Protein AF-A0A967CSP8-F1 (afdb_monomer_lite)

pLDDT: mean 96.37, std 3.19, range [82.62, 98.5]

Structure (mmCIF, N/CA/C/O backbone):
data_AF-A0A967CSP8-F1
#
_entry.id   AF-A0A967CSP8-F1
#
loop_
_atom_site.group_PDB
_atom_site.id
_atom_site.type_symbol
_atom_site.label_atom_id
_atom_site.label_alt_id
_atom_site.label_comp_id
_atom_site.label_asym_id
_atom_site.label_entity_id
_atom_site.label_seq_id
_atom_site.pdbx_PDB_ins_code
_atom_site.Cartn_x
_atom_site.Cartn_y
_atom_site.Cartn_z
_atom_site.occupancy
_atom_site.B_iso_or_equiv
_atom_site.auth_seq_id
_atom_site.auth_comp_id
_atom_site.auth_asym_id
_atom_site.auth_atom_id
_atom_site.pdbx_PDB_model_num
ATOM 1 N N . THR A 1 1 ? -16.963 -12.829 4.783 1.00 84.75 1 THR A N 1
ATOM 2 C CA . THR A 1 1 ? -16.674 -11.396 4.533 1.00 84.75 1 THR A CA 1
ATOM 3 C C . THR A 1 1 ? -15.394 -11.021 5.271 1.00 84.75 1 THR A C 1
ATOM 5 O O . THR A 1 1 ? -15.002 -11.766 6.157 1.00 84.75 1 THR A O 1
ATOM 8 N N . LEU A 1 2 ? -14.724 -9.913 4.928 1.00 93.75 2 LEU A N 1
ATOM 9 C CA . LEU A 1 2 ? -13.467 -9.479 5.581 1.00 93.75 2 LEU A CA 1
ATOM 10 C C . LEU A 1 2 ? -13.667 -8.834 6.970 1.00 93.75 2 LEU A C 1
ATOM 12 O O . LEU A 1 2 ? -12.698 -8.554 7.668 1.00 93.75 2 LEU A O 1
ATOM 16 N N . TRP A 1 3 ? -14.918 -8.619 7.383 1.00 95.06 3 TRP A N 1
ATOM 17 C CA . TRP A 1 3 ? -15.264 -7.945 8.635 1.00 95.06 3 TR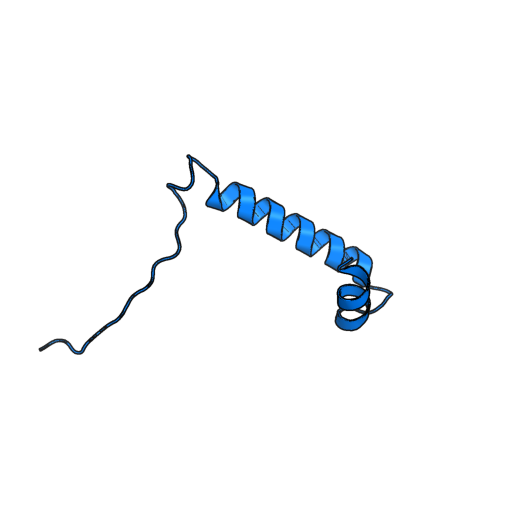P A CA 1
ATOM 18 C C . TRP A 1 3 ? -14.624 -8.557 9.894 1.00 95.06 3 TRP A C 1
ATOM 20 O O . TRP A 1 3 ? -14.059 -7.787 10.666 1.00 95.06 3 TRP A O 1
ATOM 30 N N . PRO A 1 4 ? -14.613 -9.894 10.104 1.0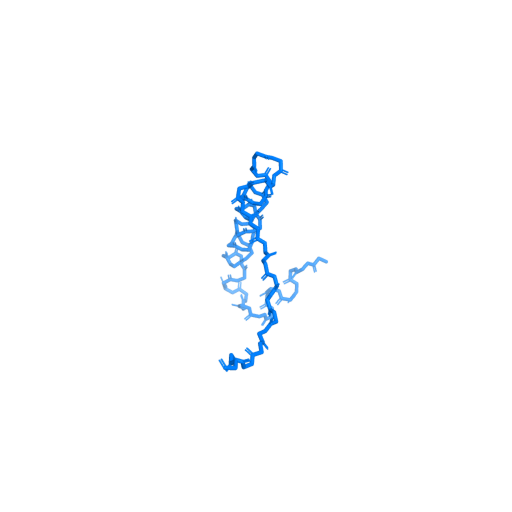0 96.56 4 PRO A N 1
ATOM 31 C CA . PRO A 1 4 ? -14.019 -10.468 11.314 1.00 96.56 4 PRO A CA 1
ATOM 32 C C . PRO A 1 4 ? -12.523 -10.160 11.450 1.00 96.56 4 PRO A C 1
ATOM 34 O O . PRO A 1 4 ? -12.056 -9.864 12.543 1.00 96.56 4 PRO A O 1
ATOM 37 N N . VAL A 1 5 ? -11.785 -10.160 10.335 1.00 97.00 5 VAL A N 1
ATOM 38 C CA . VAL A 1 5 ? -10.353 -9.824 10.314 1.00 97.00 5 VAL A CA 1
ATOM 39 C C . VAL A 1 5 ? -10.154 -8.350 10.655 1.00 97.00 5 VAL A C 1
ATOM 41 O O . VAL A 1 5 ? -9.327 -8.014 11.492 1.00 97.00 5 VAL A O 1
ATOM 44 N N . ILE A 1 6 ? -10.957 -7.464 10.065 1.00 97.25 6 ILE A N 1
ATOM 45 C CA . ILE A 1 6 ? -10.882 -6.018 10.312 1.00 97.25 6 ILE A CA 1
ATOM 46 C C . ILE A 1 6 ? -11.199 -5.695 11.781 1.00 97.25 6 ILE A C 1
ATOM 48 O O . ILE A 1 6 ? -10.461 -4.934 12.405 1.00 97.25 6 ILE A O 1
ATOM 52 N N . ALA A 1 7 ? -12.251 -6.293 12.347 1.00 97.56 7 ALA A N 1
ATOM 53 C CA . ALA A 1 7 ? -12.618 -6.114 13.751 1.00 97.56 7 ALA A CA 1
ATOM 54 C C . ALA A 1 7 ? -11.541 -6.656 14.702 1.00 97.56 7 ALA A C 1
ATOM 56 O O . ALA A 1 7 ? -11.191 -5.992 15.675 1.00 97.56 7 ALA A O 1
ATOM 57 N N . GLN A 1 8 ? -10.946 -7.809 14.383 1.00 98.12 8 GLN A N 1
ATOM 58 C CA . GLN A 1 8 ? -9.842 -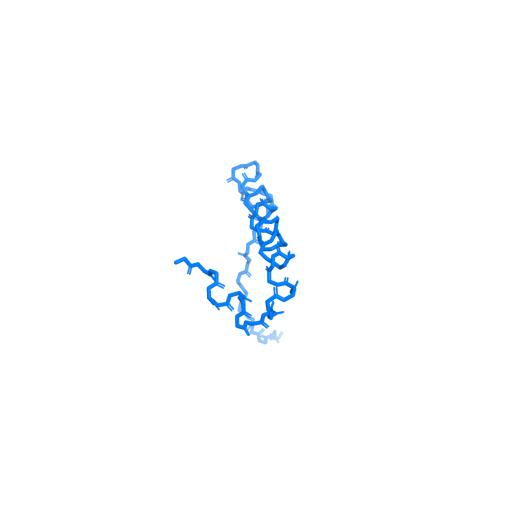8.374 15.158 1.00 98.12 8 GLN A CA 1
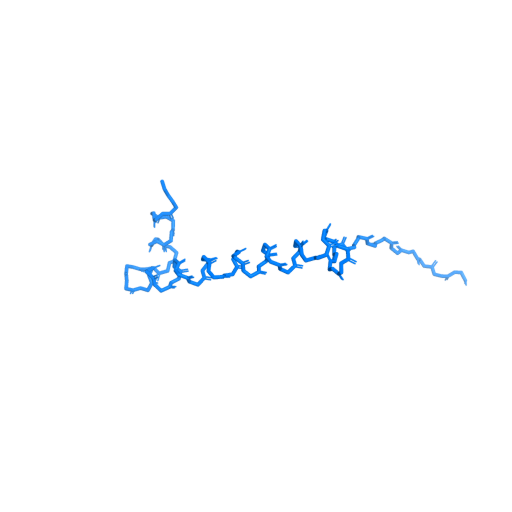ATOM 59 C C . GLN A 1 8 ? -8.570 -7.510 15.093 1.00 98.12 8 GLN A C 1
ATOM 61 O O . GLN A 1 8 ? -7.886 -7.361 16.102 1.00 98.12 8 GLN A O 1
ATOM 66 N N . THR A 1 9 ? -8.234 -6.949 13.927 1.00 98.00 9 THR A N 1
ATOM 67 C CA . THR A 1 9 ? -7.004 -6.162 13.726 1.00 98.00 9 THR A CA 1
ATOM 68 C C . THR A 1 9 ? -7.108 -4.743 14.281 1.00 98.00 9 THR A C 1
ATOM 70 O O . THR A 1 9 ? -6.146 -4.246 14.861 1.00 98.00 9 THR A O 1
ATOM 73 N N . TYR A 1 10 ? -8.252 -4.082 14.095 1.00 97.50 10 TYR A N 1
ATOM 74 C CA . TYR A 1 10 ? -8.422 -2.660 14.416 1.00 97.50 10 TYR A CA 1
ATOM 75 C C . TYR A 1 10 ? -9.315 -2.406 15.638 1.00 97.50 10 TYR A C 1
ATOM 77 O O . TYR A 1 10 ? -9.410 -1.269 16.091 1.00 97.50 10 TYR A O 1
ATOM 85 N N . GLY A 1 11 ? -9.945 -3.445 16.191 1.00 97.56 11 GLY A N 1
ATOM 86 C CA . GLY A 1 11 ? -10.875 -3.346 17.313 1.00 97.56 11 GLY A CA 1
ATOM 87 C C . GLY A 1 11 ? -12.256 -2.829 16.901 1.00 97.56 11 GLY A C 1
ATOM 88 O O . GLY A 1 11 ? -12.398 -2.041 15.968 1.00 97.56 11 GLY A O 1
ATOM 89 N N . GLU A 1 12 ? -13.290 -3.236 17.641 1.00 94.62 12 GLU A N 1
ATOM 90 C CA . GLU A 1 12 ? -14.698 -2.913 17.338 1.00 94.62 12 GLU A CA 1
ATOM 91 C C . GLU A 1 12 ? -14.968 -1.405 17.204 1.00 94.62 12 GLU A C 1
ATOM 93 O O . GLU A 1 12 ? -15.779 -0.981 16.383 1.00 94.62 12 GLU A O 1
ATOM 98 N N . LYS A 1 13 ? -14.253 -0.579 17.978 1.00 97.06 13 LYS A N 1
ATOM 99 C CA . LYS A 1 13 ? -14.407 0.881 17.963 1.00 97.06 13 LYS A CA 1
ATOM 100 C C . LYS A 1 13 ? -13.960 1.510 16.638 1.00 97.06 13 LYS A C 1
ATOM 102 O O . LYS A 1 13 ? -14.629 2.416 16.147 1.00 97.06 13 LYS A O 1
ATOM 107 N N . ASP A 1 14 ? -12.856 1.033 16.063 1.00 97.94 14 ASP A N 1
ATOM 108 C CA . ASP A 1 14 ? -12.216 1.670 14.903 1.00 97.94 14 ASP A CA 1
ATOM 109 C C . ASP A 1 14 ? -12.377 0.859 13.602 1.00 97.94 14 ASP A C 1
ATOM 111 O O . ASP A 1 14 ? -12.075 1.362 12.514 1.00 97.94 14 ASP A O 1
ATOM 115 N N . ALA A 1 15 ? -12.912 -0.366 13.678 1.00 97.81 15 ALA A N 1
ATOM 116 C CA . ALA A 1 15 ? -13.123 -1.274 12.548 1.00 97.81 15 ALA A CA 1
ATOM 117 C C . ALA A 1 15 ? -13.871 -0.621 11.376 1.00 97.81 15 ALA A C 1
ATOM 119 O O . ALA A 1 15 ? -13.458 -0.746 10.222 1.00 97.81 15 ALA A O 1
ATOM 120 N N . ALA A 1 16 ? -14.937 0.134 11.656 1.00 97.12 16 ALA A N 1
ATOM 121 C CA . ALA A 1 16 ? -15.734 0.802 10.626 1.00 97.12 16 ALA A CA 1
ATOM 122 C C . ALA A 1 16 ? -14.959 1.918 9.894 1.00 97.12 16 ALA A C 1
ATOM 124 O O . ALA A 1 16 ? -15.097 2.100 8.677 1.00 97.12 16 ALA A O 1
ATOM 125 N N . VAL A 1 17 ? -14.107 2.649 10.619 1.00 98.19 17 VAL A N 1
ATOM 126 C CA . VAL A 1 17 ? -13.253 3.696 10.040 1.00 98.19 17 VAL A CA 1
ATOM 127 C C . VAL A 1 17 ? -12.205 3.060 9.133 1.00 98.19 17 VAL A C 1
ATOM 129 O O . VAL A 1 17 ? -12.033 3.483 7.987 1.00 98.19 17 VAL A O 1
ATOM 132 N N . TRP A 1 18 ? -11.542 2.005 9.606 1.00 97.81 18 TRP A N 1
ATOM 133 C CA . TRP A 1 18 ? -10.536 1.288 8.824 1.00 97.81 18 TRP A CA 1
ATOM 134 C C . TRP A 1 18 ? -11.117 0.561 7.617 1.00 97.81 18 TRP A C 1
ATOM 136 O O . TRP A 1 18 ? -10.500 0.575 6.552 1.00 97.81 18 TRP A O 1
ATOM 146 N N . TRP A 1 19 ? -12.331 0.025 7.728 1.00 97.44 19 TRP A N 1
ATOM 147 C CA . TRP A 1 19 ? -13.071 -0.512 6.589 1.00 97.44 19 TRP A CA 1
ATOM 148 C C . TRP A 1 19 ? -13.212 0.522 5.467 1.00 97.44 19 TRP A C 1
ATOM 150 O O . TRP A 1 19 ? -12.904 0.247 4.307 1.00 97.44 19 TRP A O 1
ATOM 160 N N . THR A 1 20 ? -13.627 1.741 5.817 1.00 97.62 20 THR A N 1
ATOM 161 C CA . THR A 1 20 ? -13.781 2.833 4.847 1.00 97.62 20 THR A CA 1
ATOM 162 C C . THR A 1 20 ? -12.439 3.262 4.257 1.00 97.62 20 THR A C 1
ATOM 164 O O . THR A 1 20 ? -12.342 3.453 3.047 1.00 97.62 20 THR A O 1
ATOM 167 N N . ARG A 1 21 ? -11.385 3.353 5.076 1.00 98.12 21 ARG A N 1
ATOM 168 C CA . ARG A 1 21 ? -10.030 3.695 4.607 1.00 98.12 21 ARG A CA 1
ATOM 169 C C . ARG A 1 21 ? -9.498 2.688 3.593 1.00 98.12 21 ARG A C 1
ATOM 171 O O . ARG A 1 21 ? -9.005 3.101 2.550 1.00 98.12 21 ARG A O 1
ATOM 178 N N . TRP A 1 22 ? -9.652 1.391 3.856 1.00 97.75 22 TRP A N 1
ATOM 179 C CA . TRP A 1 22 ? -9.244 0.352 2.910 1.00 97.75 22 TRP A CA 1
ATOM 180 C C . TRP A 1 22 ? -10.034 0.419 1.607 1.00 97.75 22 TRP A C 1
ATOM 182 O O . TRP A 1 22 ? -9.445 0.318 0.535 1.00 97.75 22 TRP A O 1
ATOM 192 N N . ARG A 1 23 ? -11.348 0.668 1.672 1.00 97.44 23 ARG A N 1
ATOM 193 C CA . ARG A 1 23 ? -12.154 0.884 0.461 1.00 97.44 23 ARG A CA 1
ATOM 194 C C . ARG A 1 23 ? -11.645 2.067 -0.356 1.00 97.44 23 ARG A C 1
ATOM 196 O O . ARG A 1 23 ? -11.470 1.927 -1.560 1.00 97.44 23 ARG A O 1
ATOM 203 N N . LEU A 1 24 ? -11.398 3.208 0.289 1.00 98.50 24 LEU A N 1
ATOM 204 C CA . LEU A 1 24 ? -10.867 4.401 -0.375 1.00 98.50 24 LEU A CA 1
ATOM 205 C C . LEU A 1 24 ? -9.494 4.138 -0.995 1.00 98.50 24 LEU A C 1
ATOM 207 O O . LEU A 1 24 ? -9.269 4.523 -2.136 1.00 98.50 24 LEU A O 1
ATOM 211 N N . PHE A 1 25 ? -8.612 3.438 -0.281 1.00 98.31 25 PHE A N 1
ATOM 212 C CA . PHE A 1 25 ? -7.295 3.063 -0.784 1.00 98.31 25 PHE A CA 1
ATOM 213 C C . PHE A 1 25 ? -7.389 2.209 -2.052 1.00 98.31 25 PHE A C 1
ATOM 215 O O . PHE A 1 25 ? -6.791 2.558 -3.063 1.00 98.31 25 PHE A O 1
ATOM 222 N N . PHE A 1 26 ? -8.184 1.134 -2.037 1.00 97.88 26 PHE A N 1
ATOM 223 C CA . PHE A 1 26 ? -8.309 0.266 -3.210 1.00 97.88 26 PHE A CA 1
ATOM 224 C C . PHE A 1 26 ? -8.993 0.955 -4.393 1.00 97.88 26 PHE A C 1
ATOM 226 O O . PHE A 1 26 ? -8.591 0.715 -5.527 1.00 97.88 26 PHE A O 1
ATOM 233 N N . MET A 1 27 ? -9.971 1.834 -4.148 1.00 98.38 27 MET A N 1
ATOM 234 C CA . MET A 1 27 ? -10.542 2.669 -5.212 1.00 98.38 27 MET A CA 1
ATOM 235 C C . MET A 1 27 ? -9.483 3.603 -5.805 1.00 98.38 27 MET A C 1
ATOM 237 O O . MET A 1 27 ? -9.330 3.648 -7.019 1.00 98.38 27 MET A O 1
ATOM 241 N N . ALA A 1 28 ? -8.700 4.287 -4.968 1.00 98.25 28 ALA A N 1
ATOM 242 C CA . ALA A 1 28 ? -7.623 5.155 -5.436 1.00 98.25 28 ALA A CA 1
ATOM 243 C C . ALA A 1 28 ? -6.556 4.386 -6.234 1.00 98.25 28 ALA A C 1
ATOM 245 O O . ALA A 1 28 ? -6.117 4.867 -7.273 1.00 98.25 28 ALA A O 1
ATOM 246 N N . CYS A 1 29 ? -6.166 3.182 -5.798 1.00 98.06 29 CYS A N 1
ATOM 247 C CA . CYS A 1 29 ? -5.252 2.326 -6.557 1.00 98.06 29 CYS A CA 1
ATOM 248 C C . CYS A 1 29 ? -5.843 1.903 -7.907 1.00 98.06 29 CYS A C 1
ATOM 250 O O . CYS A 1 29 ? -5.122 1.917 -8.899 1.00 98.06 29 CYS A O 1
ATOM 252 N N . ALA A 1 30 ? -7.126 1.533 -7.954 1.00 97.56 30 ALA A N 1
ATOM 253 C CA . ALA A 1 30 ? -7.781 1.134 -9.197 1.00 97.56 30 ALA A CA 1
ATOM 254 C C . ALA A 1 30 ? -7.792 2.275 -10.224 1.00 97.56 30 ALA A C 1
ATOM 256 O O . ALA A 1 30 ? -7.450 2.045 -11.379 1.00 97.56 30 ALA A O 1
ATOM 257 N N . GLU A 1 31 ? -8.108 3.500 -9.795 1.00 97.81 31 GLU A N 1
ATOM 258 C CA . GLU A 1 31 ? -8.068 4.677 -10.670 1.00 97.81 31 GLU A CA 1
ATOM 259 C C . GLU A 1 31 ? -6.639 5.011 -11.104 1.00 97.81 31 GLU A C 1
ATOM 261 O O . GLU A 1 31 ? -6.380 5.188 -12.290 1.00 97.81 31 GLU A O 1
ATOM 266 N N . LEU A 1 32 ? -5.691 5.044 -10.162 1.00 98.00 32 LEU A N 1
ATOM 267 C CA . LEU A 1 32 ? -4.299 5.392 -10.445 1.00 98.00 32 LEU A CA 1
ATOM 268 C C . LEU A 1 32 ? -3.668 4.420 -11.449 1.00 98.00 32 LEU A C 1
ATOM 270 O O . LEU A 1 32 ? -3.130 4.842 -12.462 1.00 98.00 32 LEU A O 1
ATOM 274 N N . PHE A 1 33 ? -3.750 3.11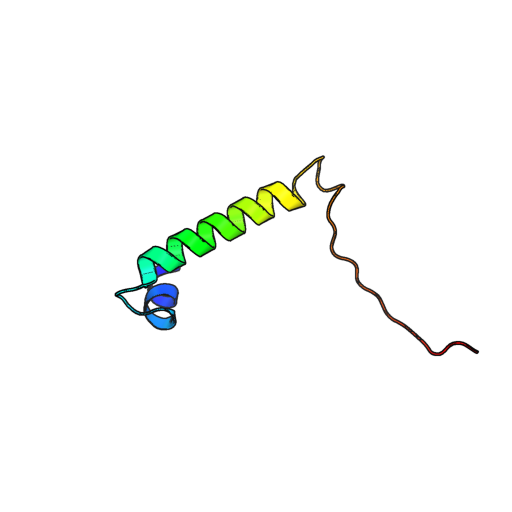4 -11.193 1.00 97.81 33 PHE A N 1
ATOM 275 C CA . PHE A 1 33 ? -3.151 2.108 -12.074 1.00 97.81 33 PHE A CA 1
ATOM 276 C C . PHE A 1 33 ? -4.000 1.800 -13.314 1.00 97.81 33 PHE A C 1
ATOM 278 O O . PHE A 1 33 ? -3.501 1.169 -14.239 1.00 97.81 33 PHE A O 1
ATOM 285 N N . GLY A 1 34 ? -5.271 2.208 -13.344 1.00 97.38 34 GLY A N 1
ATOM 286 C CA . GLY A 1 34 ? -6.151 2.068 -14.507 1.00 97.38 34 GLY A CA 1
ATOM 287 C C . GLY A 1 34 ? -6.123 3.268 -15.457 1.00 97.38 34 GLY A C 1
ATOM 288 O O . GLY A 1 34 ? -6.606 3.162 -16.587 1.00 97.38 34 GLY A O 1
ATOM 289 N N . TYR A 1 35 ? -5.569 4.401 -15.022 1.00 97.88 35 TYR A N 1
ATOM 290 C CA . TYR A 1 35 ? -5.539 5.632 -15.802 1.00 97.88 35 TYR A CA 1
ATOM 291 C C . TYR A 1 35 ? -4.779 5.459 -17.124 1.00 97.88 35 TYR A C 1
ATOM 293 O O . TYR A 1 35 ? -3.739 4.803 -17.176 1.00 97.88 35 TYR A O 1
ATOM 301 N N . ASP A 1 36 ? -5.335 6.032 -18.194 1.00 97.31 36 ASP A N 1
ATOM 302 C CA . ASP A 1 36 ? -4.868 5.890 -19.582 1.00 97.31 36 ASP A CA 1
ATOM 303 C C . ASP A 1 36 ? -4.529 4.438 -19.979 1.00 97.31 36 ASP A C 1
ATOM 305 O O . ASP A 1 36 ? -3.478 4.118 -20.539 1.00 97.31 36 ASP A O 1
ATOM 309 N N . GLY A 1 37 ? -5.409 3.506 -19.599 1.00 96.69 37 GLY A N 1
ATOM 310 C CA . GLY A 1 37 ? -5.220 2.079 -19.867 1.00 96.69 37 GLY A CA 1
ATOM 311 C C . GLY A 1 37 ? -4.053 1.449 -19.098 1.00 96.69 37 GLY A C 1
ATOM 312 O O . GLY A 1 37 ? -3.554 0.406 -19.516 1.00 96.69 37 GLY A O 1
ATOM 313 N N . GLY A 1 38 ? -3.615 2.073 -18.000 1.00 96.69 38 GLY A N 1
ATOM 314 C CA . GLY A 1 38 ? -2.500 1.624 -17.165 1.00 96.69 38 GLY A CA 1
ATOM 315 C C . GLY A 1 38 ? -1.116 1.961 -17.719 1.00 96.69 38 GLY A C 1
ATOM 316 O O . GLY A 1 38 ? -0.145 1.274 -17.401 1.00 96.69 38 GLY A O 1
ATOM 317 N N . ASN A 1 39 ? -1.013 3.002 -18.550 1.00 96.62 39 ASN A N 1
ATOM 318 C CA . ASN A 1 39 ? 0.234 3.413 -19.206 1.00 96.62 39 ASN A CA 1
ATOM 319 C C . ASN A 1 39 ? 0.905 4.640 -18.572 1.00 96.62 39 ASN A C 1
ATOM 321 O O . ASN A 1 39 ? 1.783 5.231 -19.187 1.00 96.62 39 ASN A O 1
ATOM 325 N N . GLU A 1 40 ? 0.522 5.021 -17.355 1.00 97.06 40 GLU A N 1
ATOM 326 C CA . GLU A 1 40 ? 1.137 6.160 -16.653 1.00 97.06 40 GLU A CA 1
ATOM 327 C C . GLU A 1 40 ? 1.862 5.745 -15.364 1.00 97.06 40 GLU A C 1
ATOM 329 O O . GLU A 1 40 ? 2.922 6.280 -15.036 1.00 97.06 40 GLU A O 1
ATOM 334 N N . TRP A 1 41 ? 1.334 4.756 -14.633 1.00 96.88 41 TRP A N 1
ATOM 335 C CA . TRP A 1 41 ? 1.919 4.271 -13.380 1.00 96.88 41 TRP A CA 1
ATOM 336 C C . TRP A 1 41 ? 2.181 2.767 -13.429 1.00 96.88 41 TRP A C 1
ATOM 338 O O . TRP A 1 41 ? 1.275 1.978 -13.689 1.00 96.88 41 TRP A O 1
ATOM 348 N N . TRP A 1 42 ? 3.415 2.363 -13.109 1.00 94.31 42 TRP A N 1
ATOM 349 C CA . TRP A 1 42 ? 3.873 0.973 -13.217 1.00 94.31 42 TRP A CA 1
ATOM 350 C C . TRP A 1 42 ? 4.582 0.467 -11.965 1.00 94.31 42 TRP A C 1
ATOM 352 O O . TRP A 1 42 ? 5.010 1.229 -11.097 1.00 94.31 42 TRP A O 1
ATOM 362 N N . VAL A 1 43 ? 4.754 -0.853 -11.919 1.00 96.38 43 VAL A N 1
ATOM 363 C CA . VAL A 1 43 ? 5.629 -1.543 -10.973 1.00 96.38 43 VAL A CA 1
ATOM 364 C C . VAL A 1 43 ? 6.817 -2.097 -11.754 1.00 96.38 43 VAL A C 1
ATOM 366 O O . VAL A 1 43 ? 6.638 -2.911 -12.657 1.00 96.38 43 VAL A O 1
ATOM 369 N N . SER A 1 44 ? 8.029 -1.665 -11.404 1.00 96.19 44 SER A N 1
ATOM 370 C CA . SER A 1 44 ? 9.262 -2.092 -12.075 1.00 96.19 44 SER A CA 1
ATOM 371 C C . SER A 1 44 ? 10.097 -2.987 -11.169 1.00 96.19 44 SER A C 1
ATOM 373 O O . SER A 1 44 ? 10.302 -2.680 -9.995 1.00 96.19 44 SER A O 1
ATOM 375 N N . HIS A 1 45 ? 10.605 -4.087 -11.718 1.00 97.50 45 HIS A N 1
ATOM 376 C CA . HIS A 1 45 ? 11.499 -5.008 -11.019 1.00 97.50 45 HIS A CA 1
ATOM 377 C C . HIS A 1 45 ? 12.916 -4.852 -11.578 1.00 97.50 45 HIS A C 1
ATOM 379 O O . HIS A 1 45 ? 13.119 -4.981 -12.784 1.00 97.50 45 HIS A O 1
ATOM 385 N N . TYR A 1 46 ? 13.891 -4.594 -10.706 1.00 96.44 46 TYR A N 1
ATOM 386 C CA . TYR A 1 46 ? 15.291 -4.393 -11.086 1.00 96.44 46 TYR A CA 1
ATOM 387 C C . TYR A 1 46 ? 16.192 -5.400 -10.370 1.00 96.44 46 TYR A C 1
ATOM 389 O O . TYR A 1 46 ? 16.056 -5.612 -9.165 1.00 96.44 46 TYR A O 1
ATOM 397 N N . LEU A 1 47 ? 17.135 -5.985 -11.109 1.00 96.81 47 LEU A N 1
ATOM 398 C CA . LEU A 1 47 ? 18.225 -6.805 -10.585 1.00 96.81 47 LEU A CA 1
ATOM 399 C C . LEU A 1 47 ? 19.545 -6.144 -10.992 1.00 96.81 47 LEU A C 1
ATOM 401 O O . LEU A 1 47 ? 19.762 -5.889 -12.173 1.00 96.81 47 LEU A O 1
ATOM 405 N N . PHE A 1 48 ? 20.396 -5.842 -10.015 1.00 97.19 48 PHE A N 1
ATOM 406 C CA . PHE A 1 48 ? 21.663 -5.139 -10.225 1.00 97.19 48 PHE A CA 1
ATOM 407 C C . PHE A 1 48 ? 22.857 -6.086 -10.098 1.00 97.19 48 PHE A C 1
ATOM 409 O O . PHE A 1 48 ? 22.795 -7.078 -9.372 1.00 97.19 48 PHE A O 1
ATOM 416 N N . GLU A 1 49 ? 23.966 -5.721 -10.737 1.00 95.81 49 GLU A N 1
ATOM 417 C CA . GLU A 1 49 ? 25.269 -6.369 -10.583 1.00 95.81 49 GLU A CA 1
ATOM 418 C C . GLU A 1 49 ? 26.395 -5.326 -10.440 1.00 95.81 49 GLU A C 1
ATOM 420 O O . GLU A 1 49 ? 26.190 -4.152 -10.775 1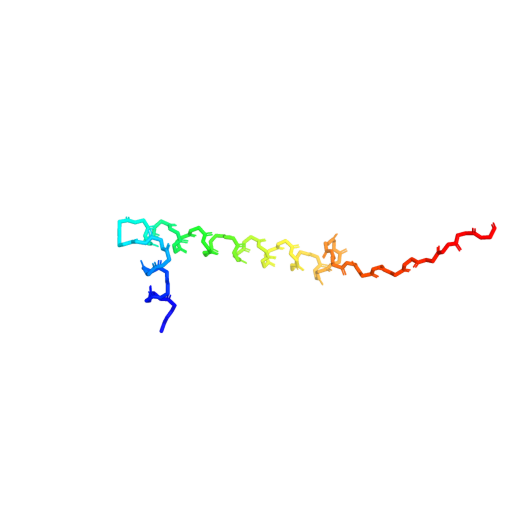.00 95.81 49 GLU A O 1
ATOM 425 N N . PRO A 1 50 ? 27.572 -5.707 -9.905 1.00 93.25 50 PRO A N 1
ATOM 426 C CA . PRO A 1 50 ? 28.710 -4.803 -9.788 1.00 93.25 50 PRO A CA 1
ATOM 427 C C . PRO A 1 50 ? 29.161 -4.266 -11.148 1.00 93.25 50 PRO A C 1
ATOM 429 O O . PRO A 1 50 ? 29.259 -5.003 -12.125 1.00 93.25 50 PRO A O 1
ATOM 432 N N . ARG A 1 51 ? 29.499 -2.977 -11.194 1.00 85.75 51 ARG A N 1
ATOM 433 C CA . ARG A 1 51 ? 30.119 -2.362 -12.370 1.00 85.75 51 ARG A CA 1
ATOM 434 C C . ARG A 1 51 ? 31.607 -2.733 -12.419 1.00 85.75 51 ARG A C 1
ATOM 436 O O . ARG A 1 51 ? 32.279 -2.592 -11.399 1.00 85.75 51 ARG A O 1
ATOM 443 N N . ALA A 1 52 ? 32.086 -3.193 -13.578 1.00 82.62 52 ALA A N 1
ATOM 444 C CA . ALA A 1 52 ? 33.508 -3.432 -13.853 1.00 82.62 52 ALA A CA 1
ATOM 445 C C . ALA A 1 52 ? 34.325 -2.131 -13.905 1.00 82.62 52 ALA A C 1
ATOM 447 O O . ALA A 1 52 ? 33.760 -1.097 -14.343 1.00 82.62 52 ALA A O 1
#

Radius of gyration: 18.02 Å; chains: 1; bounding box: 50×18×38 Å

Foldseek 3Di:
DCQVVLCVVPNPVCSVVVVVVVVVVVVVVCCVCPPPNNPPDDDDDDDDDDDD

Sequence (52 aa):
TLWPVIAQTYGEKDAAVWWTRWRLFFMACAELFGYDGGNEWWVSHYLFEPRA

Secondary structure (DSSP, 8-state):
--HHHHHHHHHHHHHHHHHHHHHHHHHHHHHHHHGGGGTSS-----------